Protein AF-A0A970LM44-F1 (afdb_monomer)

Foldseek 3Di:
DDDDDDDDDDPPDDDPLQSLLRVVLSVLVVLPPPAADCPDCLASRHPDDDSRNDHDPVSVVVSVLVVDPCDDPPDDPVSSVVVVCVVPVD

Secondary structure (DSSP, 8-state):
-----------SS--HHHHHHHHHHHHHHHTT-----TT-TTSTT-SS-----S--HHHHHHHHHHT-TT--TT--HHHHHHHHHHHHT-

Mean predicted aligned error: 5.13 Å

Structure (mmCIF, N/CA/C/O backbone):
data_AF-A0A970LM44-F1
#
_entry.id   AF-A0A970LM44-F1
#
loop_
_atom_site.group_PDB
_atom_site.id
_atom_site.type_symbol
_atom_site.label_atom_id
_atom_site.label_alt_id
_atom_site.label_comp_id
_atom_site.label_asym_id
_atom_site.label_entity_id
_atom_site.label_seq_id
_atom_site.pdbx_PDB_ins_code
_atom_site.Cartn_x
_atom_site.Cartn_y
_atom_site.Cartn_z
_atom_site.occupancy
_atom_site.B_iso_or_equiv
_atom_site.auth_seq_id
_atom_site.auth_comp_id
_atom_site.auth_asym_id
_atom_site.auth_atom_id
_atom_site.pdbx_PDB_model_num
ATOM 1 N N . ILE A 1 1 ? 9.322 15.237 21.861 1.00 69.25 1 ILE A N 1
ATOM 2 C CA . ILE A 1 1 ? 9.841 13.939 21.361 1.00 69.25 1 ILE A CA 1
ATOM 3 C C . ILE A 1 1 ? 9.903 14.053 19.842 1.00 69.25 1 ILE A C 1
ATOM 5 O O . ILE A 1 1 ? 8.939 14.549 19.276 1.00 69.25 1 ILE A O 1
ATOM 9 N N . ARG A 1 2 ? 11.031 13.723 19.200 1.00 71.38 2 ARG A N 1
ATOM 10 C CA . ARG A 1 2 ? 11.124 13.655 17.731 1.00 71.38 2 ARG A CA 1
ATOM 11 C C . ARG A 1 2 ? 11.011 12.187 17.341 1.00 71.38 2 ARG A C 1
ATOM 13 O O . ARG A 1 2 ? 11.842 11.399 17.780 1.00 71.38 2 ARG A O 1
ATOM 20 N N . TYR A 1 3 ? 9.989 11.845 16.571 1.00 78.75 3 TYR A N 1
ATOM 21 C CA . TYR A 1 3 ? 9.870 10.533 15.948 1.00 78.75 3 TYR A CA 1
ATOM 22 C C . TYR A 1 3 ? 10.507 10.614 14.563 1.00 78.75 3 TYR A C 1
ATOM 24 O O . TYR A 1 3 ? 10.307 11.600 13.854 1.00 78.75 3 TYR A O 1
ATOM 32 N N . TYR A 1 4 ? 11.311 9.619 14.213 1.00 76.81 4 TYR A N 1
ATOM 33 C CA . TYR A 1 4 ? 11.874 9.455 12.880 1.00 76.81 4 TYR A CA 1
ATOM 34 C C . TYR A 1 4 ? 11.616 8.020 12.430 1.00 76.81 4 TYR A C 1
ATOM 36 O O . TYR A 1 4 ? 11.659 7.100 13.246 1.00 76.81 4 TYR A O 1
ATOM 44 N N . ALA A 1 5 ? 11.339 7.854 11.142 1.00 75.25 5 ALA A N 1
ATOM 45 C CA . ALA A 1 5 ? 11.327 6.568 10.465 1.00 75.25 5 ALA A CA 1
ATOM 46 C C . ALA A 1 5 ? 12.531 6.531 9.518 1.00 75.25 5 ALA A C 1
ATOM 48 O O . ALA A 1 5 ? 12.900 7.560 8.947 1.00 75.25 5 ALA A O 1
ATOM 49 N N . ILE A 1 6 ? 13.168 5.370 9.396 1.00 78.69 6 ILE A N 1
ATOM 50 C CA . ILE A 1 6 ? 14.269 5.133 8.461 1.00 78.69 6 ILE A CA 1
ATOM 51 C C . ILE A 1 6 ? 13.801 4.014 7.540 1.00 78.69 6 ILE A C 1
ATOM 53 O O . ILE A 1 6 ? 13.507 2.925 8.023 1.00 78.69 6 ILE A O 1
ATOM 57 N N . SER A 1 7 ? 13.735 4.299 6.243 1.00 76.50 7 SER A N 1
ATOM 58 C CA . SER A 1 7 ? 13.624 3.284 5.195 1.00 76.50 7 SER A CA 1
ATOM 59 C C . SER A 1 7 ? 15.005 3.103 4.563 1.00 76.50 7 SER A C 1
ATOM 61 O O . SER A 1 7 ? 15.780 4.063 4.463 1.00 76.50 7 SER A O 1
ATOM 63 N N . ALA A 1 8 ? 15.338 1.865 4.209 1.00 80.00 8 ALA A N 1
ATOM 64 C CA . ALA A 1 8 ? 16.600 1.502 3.587 1.00 80.00 8 ALA A CA 1
ATOM 65 C C . ALA A 1 8 ? 16.307 0.834 2.245 1.00 80.00 8 ALA A C 1
ATOM 67 O O . ALA A 1 8 ? 15.604 -0.164 2.201 1.00 80.00 8 ALA A O 1
ATOM 68 N N . VAL A 1 9 ? 16.888 1.371 1.175 1.00 77.69 9 VAL A N 1
ATOM 69 C CA . VAL A 1 9 ? 16.752 0.832 -0.181 1.00 77.69 9 VAL A CA 1
ATOM 70 C C . VAL A 1 9 ? 18.112 0.295 -0.614 1.00 77.69 9 VAL A C 1
ATOM 72 O O . VAL A 1 9 ? 19.110 1.021 -0.558 1.00 77.69 9 VAL A O 1
ATOM 75 N N . SER A 1 10 ? 18.171 -0.979 -1.010 1.00 78.12 10 SER A N 1
ATOM 76 C CA . SER A 1 10 ? 19.390 -1.575 -1.572 1.00 78.12 10 SER A CA 1
ATOM 77 C C . SER A 1 10 ? 19.704 -0.958 -2.938 1.00 78.12 10 SER A C 1
ATOM 79 O O . SER A 1 10 ? 18.806 -0.696 -3.739 1.00 78.12 10 SER A O 1
ATOM 81 N N . ASN A 1 11 ? 20.991 -0.735 -3.220 1.00 74.00 11 ASN A N 1
ATOM 82 C CA . ASN A 1 11 ? 21.463 -0.253 -4.519 1.00 74.00 11 ASN A CA 1
ATOM 83 C C . ASN A 1 11 ? 22.304 -1.281 -5.274 1.00 74.00 11 ASN A C 1
ATOM 85 O O . ASN A 1 11 ? 23.002 -0.925 -6.224 1.00 74.00 11 ASN A O 1
ATOM 89 N N . ASP A 1 12 ? 22.228 -2.543 -4.860 1.00 71.56 12 ASP A N 1
ATOM 90 C CA . ASP A 1 12 ? 23.264 -3.513 -5.190 1.00 71.56 12 ASP A CA 1
ATOM 91 C C . ASP A 1 12 ? 23.237 -3.891 -6.682 1.00 71.56 12 ASP A C 1
ATOM 93 O O . ASP A 1 12 ? 24.282 -4.228 -7.232 1.00 71.56 12 ASP A O 1
ATOM 97 N N . HIS A 1 13 ? 22.086 -3.763 -7.365 1.00 64.31 13 HIS A N 1
ATOM 98 C CA . HIS A 1 13 ? 21.906 -4.128 -8.780 1.00 64.31 13 HIS A CA 1
ATOM 99 C C . HIS A 1 13 ? 20.841 -3.383 -9.639 1.00 64.31 13 HIS A C 1
ATOM 101 O O . HIS A 1 13 ? 20.807 -3.680 -10.835 1.00 64.31 13 HIS A O 1
ATOM 107 N N . PRO A 1 14 ? 19.996 -2.443 -9.158 1.00 69.69 14 PRO A N 1
ATOM 108 C CA . PRO A 1 14 ? 18.921 -1.898 -9.987 1.00 69.69 14 PRO A CA 1
ATOM 109 C C . PRO A 1 14 ? 19.385 -0.801 -10.962 1.00 69.69 14 PRO A C 1
ATOM 111 O O . PRO A 1 14 ? 20.162 0.099 -10.627 1.00 69.69 14 PRO A O 1
ATOM 114 N N . ASN A 1 15 ? 18.848 -0.826 -12.179 1.00 87.12 15 ASN A N 1
ATOM 115 C CA . ASN A 1 15 ? 18.845 0.311 -13.089 1.00 87.12 15 ASN A CA 1
ATOM 116 C C . ASN A 1 15 ? 17.969 1.454 -12.521 1.00 87.12 15 ASN A C 1
ATOM 118 O O . ASN A 1 15 ? 17.312 1.320 -11.491 1.00 87.12 15 ASN A O 1
ATOM 122 N N . ARG A 1 16 ? 17.956 2.627 -13.170 1.00 87.44 16 ARG A N 1
ATOM 123 C CA . ARG A 1 16 ? 17.239 3.803 -12.633 1.00 87.44 16 ARG A CA 1
ATOM 124 C C . ARG A 1 16 ? 15.737 3.580 -12.422 1.00 87.44 16 ARG A C 1
ATOM 126 O O . ARG A 1 16 ? 15.199 4.146 -11.479 1.00 87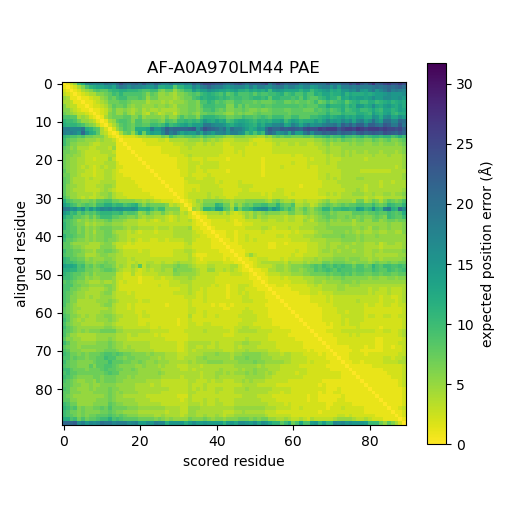.44 16 ARG A O 1
ATOM 133 N N . LEU A 1 17 ? 15.074 2.817 -13.289 1.00 89.94 17 LEU A N 1
ATOM 134 C CA . LEU A 1 17 ? 13.640 2.534 -13.170 1.00 89.94 17 LEU A CA 1
ATOM 135 C C . LEU A 1 17 ? 13.374 1.610 -11.982 1.00 89.94 17 LEU A C 1
ATOM 137 O O . LEU A 1 17 ? 12.496 1.882 -11.174 1.00 89.94 17 LEU A O 1
ATOM 141 N N . GLU A 1 18 ? 14.204 0.588 -11.826 1.00 89.00 18 GLU A N 1
ATOM 142 C CA . GLU A 1 18 ? 14.124 -0.379 -10.731 1.00 89.00 18 GLU A CA 1
ATOM 143 C C . GLU A 1 18 ? 14.396 0.300 -9.373 1.00 89.00 18 GLU A C 1
ATOM 145 O O . GLU A 1 18 ? 13.691 0.067 -8.399 1.00 89.00 18 GLU A O 1
ATOM 150 N N . MET A 1 19 ? 15.353 1.234 -9.314 1.00 88.94 19 MET A N 1
ATOM 151 C CA . MET A 1 19 ? 15.610 2.039 -8.113 1.00 88.94 19 MET A CA 1
ATOM 152 C C . MET A 1 19 ? 14.429 2.955 -7.769 1.00 88.94 19 MET A C 1
ATOM 154 O O . MET A 1 19 ? 14.066 3.088 -6.604 1.00 88.94 19 MET A O 1
ATOM 158 N N . ASN A 1 20 ? 13.832 3.603 -8.773 1.00 90.94 20 ASN A N 1
ATOM 159 C CA . ASN A 1 20 ? 12.643 4.425 -8.559 1.00 90.94 20 ASN A CA 1
ATOM 160 C C . ASN A 1 20 ? 11.484 3.583 -8.023 1.00 90.94 20 ASN A C 1
ATOM 162 O O . ASN A 1 20 ? 10.819 4.015 -7.087 1.00 90.94 20 ASN A O 1
ATOM 166 N N . HIS A 1 21 ? 11.274 2.398 -8.598 1.00 90.69 21 HIS A N 1
ATOM 167 C CA . HIS A 1 21 ? 10.247 1.458 -8.169 1.00 90.69 21 HIS A CA 1
ATOM 168 C C . HIS A 1 21 ? 10.411 1.106 -6.683 1.00 90.69 21 HIS A C 1
ATOM 170 O O . HIS A 1 21 ? 9.503 1.381 -5.901 1.00 90.69 21 HIS A O 1
ATOM 176 N N . LEU A 1 22 ? 11.608 0.662 -6.272 1.00 89.88 22 LEU A N 1
ATOM 177 C CA . LEU A 1 22 ? 11.908 0.332 -4.872 1.00 89.88 22 LEU A CA 1
ATOM 178 C C . LEU A 1 22 ? 11.683 1.515 -3.921 1.00 89.88 22 LEU A C 1
ATOM 180 O O . LEU A 1 22 ? 11.154 1.346 -2.829 1.00 89.88 22 LEU A O 1
ATOM 184 N N . ILE A 1 23 ? 12.063 2.735 -4.320 1.00 90.00 23 ILE A N 1
ATOM 185 C CA . ILE A 1 23 ? 11.831 3.932 -3.496 1.00 90.00 23 ILE A CA 1
ATOM 186 C C . ILE A 1 23 ? 10.332 4.188 -3.304 1.00 90.00 23 ILE A C 1
ATOM 188 O O . ILE A 1 23 ? 9.921 4.566 -2.208 1.00 90.00 23 ILE A O 1
ATOM 192 N N . ILE A 1 24 ? 9.525 4.032 -4.355 1.00 90.75 24 ILE A N 1
ATOM 193 C CA . ILE A 1 24 ? 8.076 4.262 -4.290 1.00 90.75 24 ILE A CA 1
ATOM 194 C C . ILE A 1 24 ? 7.412 3.183 -3.429 1.00 90.75 24 ILE A C 1
ATOM 196 O O . ILE A 1 24 ? 6.621 3.527 -2.550 1.00 90.75 24 ILE A O 1
ATOM 200 N N . GLU A 1 25 ? 7.754 1.914 -3.651 1.00 89.94 25 GLU A N 1
ATOM 201 C CA . GLU A 1 25 ? 7.248 0.768 -2.891 1.00 89.94 25 GLU A CA 1
ATOM 202 C C . GLU A 1 25 ? 7.515 0.938 -1.390 1.00 89.94 25 GLU A C 1
ATOM 204 O O . GLU A 1 25 ? 6.575 1.046 -0.598 1.00 89.94 25 GLU A O 1
ATOM 209 N N . GLU A 1 26 ? 8.786 1.093 -1.014 1.00 88.50 26 GLU A N 1
ATOM 210 C CA . GLU A 1 26 ? 9.217 1.238 0.379 1.00 88.50 26 GLU A CA 1
ATOM 211 C C . GLU A 1 26 ? 8.608 2.479 1.041 1.00 88.50 26 GLU A C 1
ATOM 213 O O . GLU A 1 26 ? 8.210 2.464 2.211 1.00 88.50 26 GLU A O 1
ATOM 218 N N . PHE A 1 27 ? 8.492 3.583 0.293 1.00 90.12 27 PHE A N 1
ATOM 219 C CA . PHE A 1 27 ? 7.859 4.794 0.800 1.00 90.12 27 PHE A CA 1
ATOM 220 C C . PHE A 1 27 ? 6.380 4.565 1.113 1.00 90.12 27 PHE A C 1
ATOM 222 O O . PHE A 1 27 ? 5.937 4.934 2.200 1.00 90.12 27 PHE A O 1
A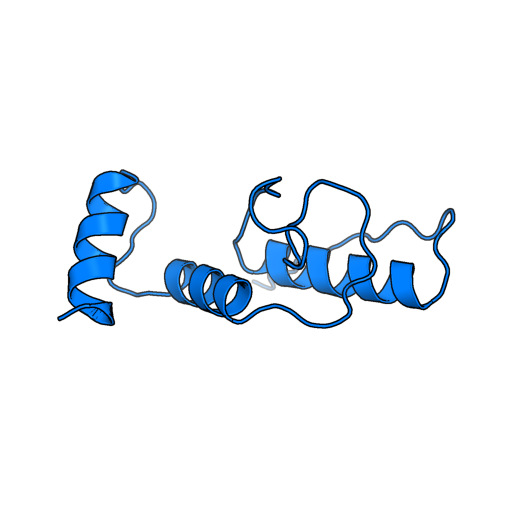TOM 229 N N . ILE A 1 28 ? 5.614 3.950 0.210 1.00 89.25 28 ILE A N 1
ATOM 230 C CA . ILE A 1 28 ? 4.176 3.736 0.415 1.00 89.25 28 ILE A CA 1
ATOM 231 C C . ILE A 1 28 ? 3.925 2.667 1.482 1.00 89.25 28 ILE A C 1
ATOM 233 O O . ILE A 1 28 ? 3.057 2.862 2.335 1.00 89.25 28 ILE A O 1
ATOM 237 N N . GLN A 1 29 ? 4.702 1.583 1.507 1.00 87.00 29 GLN A N 1
ATOM 238 C CA . GLN A 1 29 ? 4.617 0.573 2.566 1.00 87.00 29 GLN A CA 1
ATOM 239 C C . GLN A 1 29 ? 4.884 1.194 3.948 1.00 87.00 29 GLN A C 1
ATOM 241 O O . GLN A 1 29 ? 4.158 0.919 4.910 1.00 87.00 29 GLN A O 1
ATOM 246 N N . SER A 1 30 ? 5.829 2.143 4.047 1.00 88.25 30 SER A N 1
ATOM 247 C CA . SER A 1 30 ? 6.097 2.877 5.297 1.00 88.25 30 SER A CA 1
ATOM 248 C C . SER A 1 30 ? 4.903 3.691 5.818 1.00 88.25 30 SER A C 1
ATOM 250 O O . SER A 1 30 ? 4.846 4.006 7.010 1.00 88.25 30 SER A O 1
ATOM 252 N N . LEU A 1 31 ? 3.926 4.002 4.958 1.00 88.75 31 LEU A N 1
ATOM 253 C CA . LEU A 1 31 ? 2.691 4.691 5.333 1.00 88.75 31 LEU A CA 1
ATOM 254 C C . LEU A 1 31 ? 1.645 3.756 5.959 1.00 88.75 31 LEU A C 1
ATOM 256 O O . LEU A 1 31 ? 0.601 4.248 6.386 1.00 88.75 31 LEU A O 1
ATOM 260 N N . GLY A 1 32 ? 1.913 2.451 6.067 1.00 83.94 32 GLY A N 1
ATOM 261 C CA . GLY A 1 32 ? 1.109 1.517 6.861 1.00 83.94 32 GLY A CA 1
ATOM 262 C C . GLY A 1 32 ? 0.561 0.302 6.111 1.00 83.94 32 GLY A C 1
ATOM 263 O O . GLY A 1 32 ? -0.224 -0.445 6.695 1.00 83.94 32 GLY A O 1
ATOM 264 N N . LEU A 1 33 ? 0.962 0.080 4.857 1.00 82.19 33 LEU A N 1
ATOM 265 C CA . LEU A 1 33 ? 0.614 -1.128 4.104 1.00 82.19 33 LEU A CA 1
ATOM 266 C C . LEU A 1 33 ? 1.744 -2.162 4.231 1.00 82.19 3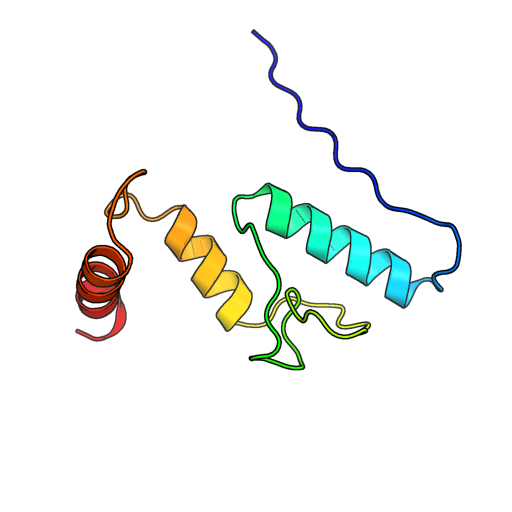3 LEU A C 1
ATOM 268 O O . LEU A 1 33 ? 2.870 -1.852 3.858 1.00 82.19 33 LEU A O 1
ATOM 272 N N . PRO A 1 34 ? 1.490 -3.366 4.782 1.00 66.69 34 PRO A N 1
ATOM 273 C CA . PRO A 1 34 ? 2.593 -4.191 5.266 1.00 66.69 34 PRO A CA 1
ATOM 274 C C . PRO A 1 34 ? 3.142 -5.227 4.278 1.00 66.69 34 PRO A C 1
ATOM 276 O O . PRO A 1 34 ? 4.290 -5.610 4.449 1.00 66.69 34 PRO A O 1
ATOM 279 N N . ASN A 1 35 ? 2.354 -5.738 3.320 1.00 81.31 35 ASN A N 1
ATOM 280 C CA . ASN A 1 35 ? 2.743 -6.924 2.546 1.00 81.31 35 ASN A CA 1
ATOM 281 C C . ASN A 1 35 ? 2.393 -6.826 1.061 1.00 81.31 35 ASN A C 1
ATOM 283 O O . ASN A 1 35 ? 1.299 -6.379 0.704 1.00 81.31 35 ASN A O 1
ATOM 287 N N . ASP A 1 36 ? 3.275 -7.397 0.248 1.00 86.19 36 ASP A N 1
ATOM 288 C CA . ASP A 1 36 ? 3.084 -7.587 -1.184 1.00 86.19 36 ASP A CA 1
ATOM 289 C C . ASP A 1 36 ? 2.010 -8.635 -1.499 1.00 86.19 36 ASP A C 1
ATOM 291 O O . ASP A 1 36 ? 1.566 -9.432 -0.659 1.00 86.19 36 ASP A O 1
ATOM 295 N N . SER A 1 37 ? 1.588 -8.663 -2.759 1.00 88.44 37 SER A N 1
ATOM 296 C CA . SER A 1 37 ? 0.564 -9.566 -3.255 1.00 88.44 37 SER A CA 1
ATOM 297 C C . SER A 1 37 ? 0.783 -9.942 -4.712 1.00 88.44 37 SER A C 1
ATOM 299 O O 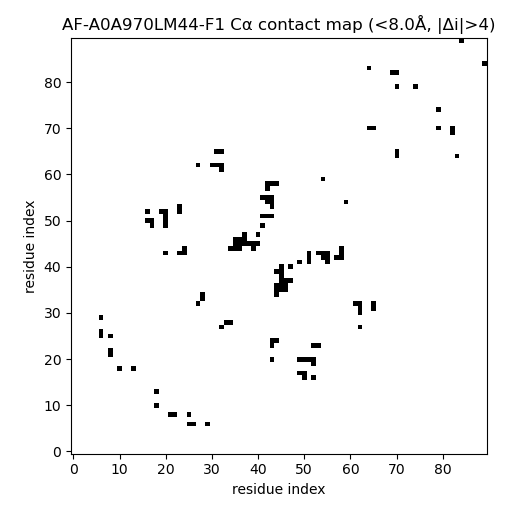. SER A 1 37 ? 0.890 -9.074 -5.561 1.00 88.44 37 SER A O 1
ATOM 301 N N . TYR A 1 38 ? 0.667 -11.234 -5.033 1.00 91.56 38 TYR A N 1
ATOM 302 C CA . TYR A 1 38 ? 0.635 -11.732 -6.419 1.00 91.56 38 TYR A CA 1
ATOM 303 C C . TYR A 1 38 ? -0.664 -11.418 -7.189 1.00 91.56 38 TYR A C 1
ATOM 305 O O . TYR A 1 38 ? -0.872 -11.937 -8.283 1.00 91.56 38 TYR A O 1
ATOM 313 N N . ARG A 1 39 ? -1.603 -10.662 -6.603 1.00 90.00 39 ARG A N 1
ATOM 314 C CA . ARG A 1 39 ? -2.965 -10.506 -7.148 1.00 90.00 39 ARG A CA 1
ATOM 315 C C . ARG A 1 39 ? -3.076 -9.497 -8.287 1.00 90.00 39 ARG A C 1
ATOM 317 O O . ARG A 1 39 ? -3.960 -9.661 -9.122 1.00 90.00 39 ARG A O 1
ATOM 324 N N . TYR A 1 40 ? -2.239 -8.466 -8.293 1.00 89.25 40 TYR A N 1
ATOM 325 C CA . TYR A 1 40 ? -2.317 -7.361 -9.245 1.00 89.25 40 TYR A CA 1
ATOM 326 C C . TYR A 1 40 ? -0.932 -7.141 -9.845 1.00 89.25 40 TYR A C 1
ATOM 328 O O . TYR A 1 40 ? -0.051 -6.626 -9.170 1.00 89.25 40 TYR A O 1
ATOM 336 N N . GLU A 1 41 ? -0.735 -7.568 -11.094 1.00 90.38 41 GLU A N 1
ATOM 337 C CA . GLU A 1 41 ? 0.589 -7.570 -11.736 1.00 90.38 41 GLU A CA 1
ATOM 338 C C . GLU A 1 41 ? 1.189 -6.169 -11.895 1.00 90.38 41 GLU A C 1
ATOM 340 O O . GLU A 1 41 ? 2.399 -6.011 -11.765 1.00 90.38 41 GLU A O 1
ATOM 345 N N . ASP A 1 42 ? 0.336 -5.165 -12.097 1.00 91.62 42 ASP A N 1
ATOM 346 C CA . ASP A 1 42 ? 0.738 -3.767 -12.271 1.00 91.62 42 ASP A CA 1
ATOM 347 C C . ASP A 1 42 ? 0.739 -2.965 -10.951 1.00 91.62 42 ASP A C 1
ATOM 349 O O . ASP A 1 42 ? 0.995 -1.761 -10.961 1.00 91.62 42 ASP A O 1
ATOM 353 N N . SER A 1 43 ? 0.412 -3.595 -9.814 1.00 91.88 43 SER A N 1
ATOM 354 C CA . SER A 1 43 ? 0.405 -2.916 -8.512 1.00 91.88 43 SER A CA 1
ATOM 355 C C . SER A 1 43 ? 1.827 -2.628 -8.055 1.00 91.88 43 SER A C 1
ATOM 357 O O . SER A 1 43 ? 2.732 -3.441 -8.247 1.00 91.88 43 SER A O 1
ATOM 359 N N . ILE A 1 44 ? 2.008 -1.503 -7.362 1.00 91.50 44 ILE A N 1
ATOM 360 C CA . ILE A 1 44 ? 3.276 -1.198 -6.691 1.00 91.50 44 ILE A CA 1
ATOM 361 C C . ILE A 1 44 ? 3.611 -2.209 -5.580 1.00 91.50 44 ILE A C 1
ATOM 363 O O . ILE A 1 44 ? 4.758 -2.295 -5.174 1.00 91.50 44 ILE A O 1
ATOM 367 N N . PHE A 1 45 ? 2.628 -2.984 -5.108 1.00 89.81 45 PHE A N 1
ATOM 368 C CA . PHE A 1 45 ? 2.791 -4.042 -4.104 1.00 89.81 45 PHE A CA 1
ATOM 369 C C . PHE A 1 45 ? 2.889 -5.435 -4.734 1.00 89.81 45 PHE A C 1
ATOM 371 O O . PHE A 1 45 ? 2.518 -6.431 -4.109 1.00 89.81 45 PHE A O 1
ATOM 378 N N . GLN A 1 46 ? 3.278 -5.535 -6.003 1.00 90.88 46 GLN A N 1
ATOM 379 C CA . GLN A 1 46 ? 3.433 -6.822 -6.666 1.00 90.88 46 GLN A CA 1
ATOM 380 C C . GLN A 1 46 ? 4.646 -7.569 -6.094 1.00 90.88 46 GLN A C 1
ATOM 382 O O . GLN A 1 46 ? 5.762 -7.074 -6.100 1.00 90.88 46 GLN A O 1
ATOM 387 N N . GLN A 1 47 ? 4.442 -8.812 -5.650 1.00 88.62 47 GLN A N 1
ATOM 388 C CA . GLN A 1 47 ? 5.506 -9.633 -5.049 1.00 88.62 47 GLN A CA 1
ATOM 389 C C . GLN A 1 47 ? 6.531 -10.134 -6.087 1.00 88.62 47 GLN A C 1
ATOM 391 O O . GLN A 1 47 ? 7.648 -10.522 -5.740 1.00 88.62 47 GLN A O 1
ATOM 396 N N . ALA A 1 48 ? 6.134 -10.218 -7.359 1.00 88.38 48 ALA A N 1
ATOM 397 C CA . ALA A 1 48 ? 7.044 -10.518 -8.461 1.00 88.38 48 ALA A CA 1
ATOM 398 C C . ALA A 1 48 ? 7.838 -9.270 -8.876 1.00 88.38 48 ALA A C 1
ATOM 400 O O . ALA A 1 48 ? 7.395 -8.150 -8.663 1.00 88.38 48 ALA A O 1
ATOM 401 N N . TRP A 1 49 ? 8.984 -9.465 -9.531 1.00 83.62 49 TRP A N 1
ATOM 402 C CA . TRP A 1 49 ? 9.768 -8.340 -10.037 1.00 83.62 49 TRP A CA 1
ATOM 403 C C . TRP A 1 4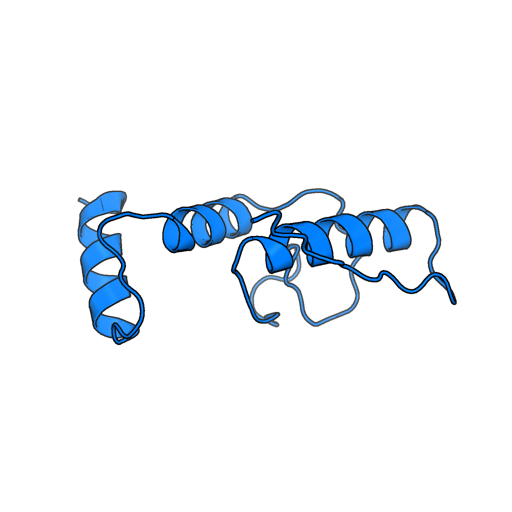9 ? 8.977 -7.493 -11.038 1.00 83.62 49 TRP A C 1
ATOM 405 O O . TRP A 1 49 ? 8.448 -8.029 -12.015 1.00 83.62 49 TRP A O 1
ATOM 415 N N . THR A 1 50 ? 8.956 -6.182 -10.814 1.00 86.38 50 THR A N 1
ATOM 416 C CA . THR A 1 50 ? 8.323 -5.192 -11.683 1.00 86.38 50 THR A CA 1
ATOM 417 C C . THR A 1 50 ? 9.106 -3.874 -11.640 1.00 86.38 50 THR A C 1
ATOM 419 O O . THR A 1 50 ? 9.945 -3.657 -10.767 1.00 86.38 50 THR A O 1
ATOM 422 N N . ASP A 1 51 ? 8.876 -3.007 -12.621 1.00 89.12 51 ASP A N 1
ATOM 423 C CA . ASP A 1 51 ? 9.441 -1.660 -12.703 1.00 89.12 51 ASP A CA 1
ATOM 424 C C . ASP A 1 51 ? 8.345 -0.604 -12.897 1.00 89.12 51 ASP A C 1
ATOM 426 O O . ASP A 1 51 ? 8.592 0.470 -13.454 1.00 89.12 51 ASP A O 1
ATOM 430 N N . VAL A 1 52 ? 7.127 -0.877 -12.412 1.00 91.31 52 VAL A N 1
ATOM 431 C CA . VAL A 1 52 ? 6.041 0.110 -12.414 1.00 91.31 52 VAL A CA 1
ATOM 432 C C . VAL A 1 52 ? 6.479 1.379 -11.688 1.00 91.31 52 VAL A C 1
ATOM 434 O O . VAL A 1 52 ? 7.048 1.351 -10.596 1.00 91.31 52 VAL A O 1
ATOM 437 N N . GLN A 1 53 ? 6.242 2.512 -12.342 1.00 93.12 53 GLN A N 1
ATOM 438 C CA . GLN A 1 53 ? 6.724 3.819 -11.891 1.00 93.12 53 GLN A CA 1
ATOM 439 C C . GLN A 1 53 ? 5.638 4.641 -11.187 1.00 93.12 53 GLN A C 1
ATOM 441 O O . GLN A 1 53 ? 5.921 5.735 -10.705 1.00 93.12 53 GLN A O 1
ATOM 446 N N . GLU A 1 54 ? 4.398 4.148 -11.148 1.00 92.81 54 GLU A N 1
ATOM 447 C CA . GLU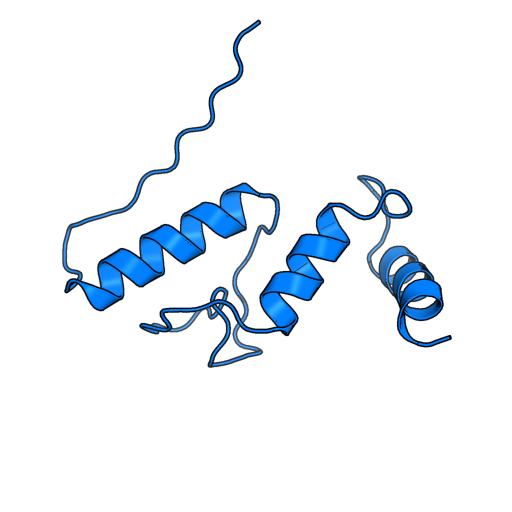 A 1 54 ? 3.249 4.866 -10.601 1.00 92.81 54 GLU A CA 1
ATOM 448 C C . GLU A 1 54 ? 2.312 3.896 -9.872 1.00 92.81 54 GLU A C 1
ATOM 450 O O . GLU A 1 54 ? 2.040 2.818 -10.403 1.00 92.81 54 GLU A O 1
ATOM 455 N N . PRO A 1 55 ? 1.783 4.260 -8.688 1.00 92.12 55 PRO A N 1
ATOM 456 C CA . PRO A 1 55 ? 0.798 3.431 -8.008 1.00 92.12 55 PRO A CA 1
ATOM 457 C C . PRO A 1 55 ? -0.523 3.406 -8.777 1.00 92.12 55 PRO A C 1
ATOM 459 O O . PRO A 1 55 ? -1.019 4.439 -9.245 1.00 92.12 55 PRO A O 1
ATOM 462 N N . MET A 1 56 ? -1.133 2.229 -8.849 1.00 93.69 56 MET A N 1
ATOM 463 C CA . MET A 1 56 ? -2.450 2.036 -9.437 1.00 93.69 56 MET A CA 1
ATOM 464 C C . MET A 1 56 ? -3.554 2.689 -8.590 1.00 93.69 56 MET A C 1
ATOM 466 O O . MET A 1 56 ? -3.392 2.890 -7.385 1.00 93.69 56 MET A O 1
ATOM 470 N N . PRO A 1 57 ? -4.756 2.917 -9.158 1.00 93.38 57 PRO A N 1
ATOM 471 C CA . PRO A 1 57 ? -5.918 3.345 -8.378 1.00 93.38 57 PRO A CA 1
ATOM 472 C C . PRO A 1 57 ? -6.218 2.457 -7.159 1.00 93.38 57 PRO A C 1
ATOM 474 O O . PRO A 1 57 ? -6.641 2.966 -6.125 1.00 93.38 57 PRO A O 1
ATOM 477 N N . ILE A 1 58 ? -5.974 1.144 -7.256 1.00 90.75 58 ILE A N 1
ATOM 478 C CA . ILE A 1 58 ? -6.154 0.217 -6.130 1.00 90.75 58 ILE A CA 1
ATOM 479 C C . ILE A 1 58 ? -5.128 0.446 -5.014 1.00 90.75 58 ILE A C 1
ATOM 481 O O . ILE A 1 58 ? -5.482 0.329 -3.845 1.00 90.75 58 ILE A O 1
ATOM 485 N N . ASP A 1 59 ? -3.896 0.832 -5.348 1.00 91.69 59 ASP A N 1
ATOM 486 C CA . ASP A 1 59 ? -2.839 1.076 -4.364 1.00 91.69 59 ASP A CA 1
ATOM 487 C C . ASP A 1 59 ? -3.182 2.302 -3.510 1.00 91.69 59 ASP A C 1
ATOM 489 O O . ASP A 1 59 ? -3.098 2.269 -2.281 1.00 91.69 59 ASP A O 1
ATOM 493 N N . TRP A 1 60 ? -3.673 3.361 -4.162 1.00 92.06 60 TRP A N 1
ATOM 494 C CA . TRP A 1 60 ? -4.188 4.552 -3.485 1.00 92.06 60 TRP A CA 1
ATOM 495 C C . TRP A 1 60 ? -5.406 4.253 -2.620 1.00 92.06 60 TRP A C 1
ATOM 497 O O . TRP A 1 60 ? -5.498 4.760 -1.504 1.00 92.06 60 TRP A O 1
ATOM 507 N N . LEU A 1 61 ? -6.323 3.418 -3.111 1.00 92.00 61 LEU A N 1
ATOM 508 C CA . LEU A 1 61 ? -7.519 3.037 -2.369 1.00 92.00 61 LEU A CA 1
ATOM 509 C C . LEU A 1 61 ? -7.166 2.238 -1.104 1.00 92.00 61 LEU A C 1
ATOM 511 O O . LEU A 1 61 ? -7.705 2.506 -0.033 1.00 92.00 61 LEU A O 1
ATOM 515 N N . LEU A 1 62 ? -6.219 1.300 -1.200 1.00 90.31 62 LEU A N 1
ATOM 516 C CA . LEU A 1 62 ? -5.711 0.559 -0.043 1.00 90.31 62 LEU A CA 1
ATOM 517 C C . LEU A 1 62 ? -5.041 1.487 0.972 1.00 90.31 62 LEU A C 1
ATOM 519 O O . LEU A 1 62 ? -5.270 1.345 2.173 1.00 90.31 62 LEU A O 1
ATOM 523 N N . LEU A 1 63 ? -4.248 2.453 0.501 1.00 91.56 63 LEU A N 1
ATOM 524 C CA . LEU A 1 63 ? -3.633 3.447 1.374 1.00 91.56 63 LEU A CA 1
ATOM 525 C C . LEU A 1 63 ? -4.703 4.284 2.077 1.00 91.56 63 LEU A C 1
ATOM 527 O O . LEU A 1 63 ? -4.630 4.476 3.286 1.00 91.56 63 LEU A O 1
ATOM 531 N N . GLU A 1 64 ? -5.726 4.734 1.350 1.00 92.81 64 GLU A N 1
ATOM 532 C CA . GLU A 1 64 ? -6.853 5.466 1.927 1.00 92.81 64 GLU A CA 1
ATOM 533 C C . GLU A 1 64 ? -7.525 4.664 3.047 1.00 92.81 64 GLU A C 1
ATOM 535 O O . GLU A 1 64 ? -7.779 5.223 4.114 1.00 92.81 64 GLU A O 1
ATOM 540 N N . PHE A 1 65 ? -7.741 3.356 2.853 1.00 92.25 65 PHE A N 1
ATOM 541 C CA . PHE A 1 65 ? -8.338 2.477 3.864 1.00 92.25 65 PHE A CA 1
ATOM 542 C C . PHE A 1 65 ? -7.570 2.506 5.186 1.00 92.25 65 PHE A C 1
ATOM 544 O O . PHE A 1 65 ? -8.190 2.656 6.237 1.00 92.25 65 PHE A O 1
ATOM 551 N N . VAL A 1 66 ? -6.235 2.445 5.149 1.00 89.75 66 VAL A N 1
ATOM 552 C CA . VAL A 1 66 ? -5.383 2.494 6.356 1.00 89.75 66 VAL A CA 1
ATOM 553 C C . VAL A 1 66 ? -5.621 3.765 7.183 1.00 89.75 66 VAL A C 1
ATOM 555 O O . VAL A 1 66 ? -5.469 3.741 8.405 1.00 89.75 66 VAL A O 1
ATOM 558 N N . TYR A 1 67 ? -6.038 4.859 6.542 1.00 93.00 67 TYR A N 1
ATOM 559 C CA . TYR A 1 67 ? -6.281 6.154 7.183 1.00 93.00 67 TYR A CA 1
ATOM 560 C C . TYR A 1 67 ? -7.763 6.469 7.435 1.00 93.00 67 TYR A C 1
ATOM 562 O O . TYR A 1 67 ? -8.067 7.544 7.964 1.00 93.00 67 TYR A O 1
ATOM 570 N N . ARG A 1 68 ? -8.702 5.572 7.099 1.00 95.06 68 ARG A N 1
ATOM 571 C CA . ARG A 1 68 ? -10.130 5.804 7.366 1.00 95.06 68 ARG A CA 1
ATOM 572 C C . ARG A 1 68 ? -10.394 5.822 8.876 1.00 95.06 68 ARG A C 1
ATOM 574 O O . ARG A 1 68 ? -10.049 4.859 9.559 1.00 95.06 68 ARG A O 1
ATOM 581 N N . PRO A 1 69 ? -11.036 6.873 9.422 1.00 96.44 69 PRO A N 1
ATOM 582 C CA . PRO A 1 69 ? -11.303 6.973 10.859 1.00 96.44 69 PRO A CA 1
ATOM 583 C C . PRO A 1 69 ? -12.270 5.897 11.376 1.00 96.44 69 PRO A C 1
ATOM 585 O O . PRO A 1 69 ? -12.323 5.639 12.582 1.00 96.44 69 PRO A O 1
ATOM 588 N N . GLU A 1 70 ? -13.053 5.288 10.485 1.00 97.06 70 GLU A N 1
ATOM 589 C CA . GLU A 1 70 ? -13.952 4.181 10.797 1.00 97.06 70 GLU A CA 1
ATOM 590 C C . GLU A 1 70 ? -13.194 2.877 11.080 1.00 97.06 70 GLU A C 1
ATOM 592 O O . GLU A 1 70 ? -13.686 2.056 11.855 1.00 97.06 70 GLU A O 1
ATOM 597 N N . LEU A 1 71 ? -11.992 2.705 10.515 1.00 95.50 71 LEU A N 1
ATOM 598 C CA . LEU A 1 71 ? -11.153 1.531 10.730 1.00 95.50 71 LEU A CA 1
ATOM 599 C C . LEU A 1 71 ? -10.213 1.756 11.916 1.00 95.50 71 LEU A C 1
ATOM 601 O O . LEU A 1 71 ? -9.532 2.774 12.027 1.00 95.50 71 LEU A O 1
ATOM 605 N N . LYS A 1 72 ? -10.180 0.794 12.841 1.00 94.31 72 LYS A N 1
ATOM 606 C CA . LYS A 1 72 ? -9.381 0.876 14.070 1.00 94.31 72 LYS A CA 1
ATOM 607 C C . LYS A 1 72 ? -8.426 -0.308 14.182 1.00 94.31 72 LYS A C 1
ATOM 609 O O . LYS A 1 72 ? -8.785 -1.419 13.786 1.00 94.31 72 LYS A O 1
ATOM 614 N N . PRO A 1 73 ? -7.239 -0.112 14.788 1.00 91.25 73 PRO A N 1
ATOM 615 C CA . PRO A 1 73 ? -6.338 -1.217 15.084 1.00 91.25 73 PRO A CA 1
ATOM 616 C C . PRO A 1 73 ? -7.044 -2.334 15.864 1.00 91.25 73 PRO A C 1
ATOM 618 O O . PRO A 1 73 ? -7.724 -2.068 16.856 1.00 91.25 73 PRO A O 1
ATOM 621 N N . GLY A 1 74 ? -6.856 -3.580 15.422 1.00 91.75 74 GLY A N 1
ATOM 622 C CA . GLY A 1 74 ? -7.418 -4.775 16.060 1.00 91.75 74 GLY A CA 1
ATOM 623 C C . GLY A 1 74 ? -8.772 -5.251 15.520 1.00 91.75 74 GLY A C 1
ATOM 624 O O . GLY A 1 74 ? -9.257 -6.272 15.999 1.00 91.75 74 GLY A O 1
ATOM 625 N N . MET A 1 75 ? -9.367 -4.562 14.541 1.00 94.94 75 MET A N 1
ATOM 626 C CA . MET A 1 75 ? -10.568 -5.046 13.844 1.00 94.94 75 MET A CA 1
ATOM 627 C C . MET A 1 75 ? -10.281 -6.303 13.015 1.00 94.94 75 MET A C 1
ATOM 629 O O . MET A 1 75 ? -9.199 -6.442 12.434 1.00 94.94 75 MET A O 1
ATOM 633 N N . HIS A 1 76 ? -11.257 -7.211 12.936 1.00 95.81 76 HIS A N 1
ATOM 634 C CA . HIS A 1 76 ? -11.187 -8.338 12.011 1.00 95.81 76 HIS A CA 1
ATOM 635 C C . HIS A 1 76 ? -11.396 -7.862 10.568 1.00 95.81 76 HIS A C 1
ATOM 637 O O . HIS A 1 76 ? -12.111 -6.892 10.317 1.00 95.81 76 HIS A O 1
ATOM 643 N N . VAL A 1 77 ? -10.811 -8.573 9.600 1.00 91.31 77 VAL A N 1
ATOM 644 C CA . VAL A 1 77 ? -10.903 -8.196 8.179 1.00 91.31 77 VAL A CA 1
ATOM 645 C C . VAL A 1 77 ? -12.353 -8.093 7.695 1.00 91.31 77 VAL A C 1
ATOM 647 O O . VAL A 1 77 ? -12.675 -7.170 6.956 1.00 91.31 77 VAL A O 1
ATOM 650 N N . ASP A 1 78 ? -13.236 -8.978 8.163 1.00 96.94 78 ASP A N 1
ATOM 651 C CA . ASP A 1 78 ? -14.651 -8.971 7.772 1.00 96.94 78 ASP A CA 1
ATOM 652 C C . ASP A 1 78 ? -15.374 -7.701 8.247 1.00 96.94 78 ASP A C 1
ATOM 654 O O . ASP A 1 78 ? -16.160 -7.125 7.499 1.00 96.94 78 ASP A O 1
ATOM 658 N N . GLU A 1 79 ? -15.068 -7.213 9.454 1.00 97.06 79 GLU A N 1
ATOM 659 C CA . GLU A 1 79 ? -15.632 -5.960 9.974 1.00 97.06 79 GLU A CA 1
ATOM 660 C C . GLU A 1 79 ? -15.171 -4.767 9.130 1.00 97.06 79 GLU A C 1
ATOM 662 O O . GLU A 1 79 ? -15.977 -3.913 8.758 1.00 97.06 79 GLU A O 1
ATOM 667 N N . CYS A 1 80 ? -13.880 -4.734 8.781 1.00 95.12 80 CYS A N 1
ATOM 668 C CA . CYS A 1 80 ? -13.323 -3.701 7.913 1.00 95.12 80 CYS A CA 1
ATOM 669 C C . CYS A 1 80 ? -13.995 -3.704 6.537 1.00 95.12 80 CYS A C 1
ATOM 671 O O . CYS A 1 80 ? -14.347 -2.644 6.024 1.00 95.12 80 CYS A O 1
ATOM 673 N N . VAL A 1 81 ? -14.190 -4.885 5.942 1.00 95.00 81 VAL A N 1
ATOM 674 C CA . VAL A 1 81 ? -14.831 -5.024 4.629 1.00 95.00 81 VAL A CA 1
ATOM 675 C C . VAL A 1 81 ? -16.260 -4.495 4.666 1.00 95.00 81 VAL A C 1
ATOM 677 O O . VAL A 1 81 ? -16.613 -3.707 3.794 1.00 95.00 81 VAL A O 1
ATOM 680 N N . GLU A 1 82 ? -17.066 -4.855 5.664 1.00 97.25 82 GLU A N 1
ATOM 681 C CA . GLU A 1 82 ? -18.450 -4.369 5.755 1.00 97.25 82 GLU A CA 1
ATOM 682 C C . GLU A 1 82 ? -18.525 -2.842 5.915 1.00 97.25 82 GL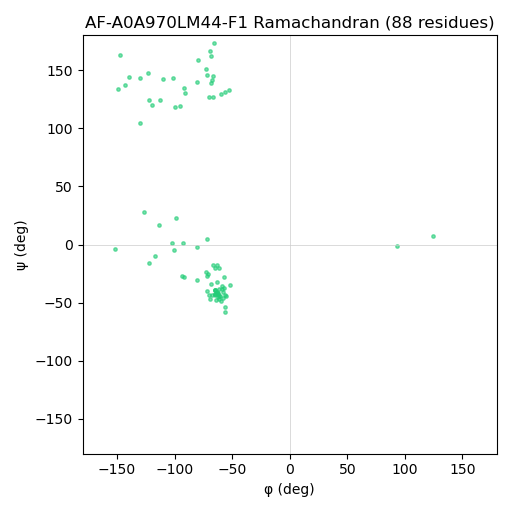U A C 1
ATOM 684 O O . GLU A 1 82 ? -19.309 -2.191 5.223 1.00 97.25 82 GLU A O 1
ATOM 689 N N . ILE A 1 83 ? -17.659 -2.249 6.746 1.00 96.88 83 ILE A N 1
ATOM 690 C CA . ILE A 1 83 ? -17.555 -0.786 6.890 1.00 96.88 83 ILE A CA 1
ATOM 691 C C . ILE A 1 83 ? -17.199 -0.132 5.550 1.00 96.88 83 ILE A C 1
ATOM 693 O O . ILE A 1 83 ? -17.844 0.828 5.135 1.00 96.88 83 ILE A O 1
ATOM 697 N N . LEU A 1 84 ? -16.180 -0.650 4.860 1.00 95.69 84 LEU A N 1
ATOM 698 C CA . LEU A 1 84 ? -15.726 -0.096 3.586 1.00 95.69 84 LEU A CA 1
ATOM 699 C C . LEU A 1 84 ? -16.794 -0.233 2.494 1.00 95.69 84 LEU A C 1
ATOM 701 O O . LEU A 1 84 ? -16.999 0.702 1.726 1.00 95.69 84 LEU A O 1
ATOM 705 N N . ARG A 1 85 ? -17.534 -1.344 2.436 1.00 95.75 85 ARG A N 1
ATOM 706 C CA . ARG A 1 85 ? -18.642 -1.490 1.475 1.00 95.75 85 ARG A CA 1
ATOM 707 C C . ARG A 1 85 ? -19.677 -0.382 1.651 1.00 95.75 85 ARG A C 1
ATOM 709 O O . ARG A 1 85 ? -20.017 0.252 0.659 1.00 95.75 85 ARG A O 1
ATOM 716 N N . GLY A 1 86 ? -20.078 -0.091 2.888 1.00 96.69 86 GLY A N 1
ATOM 717 C CA . GLY A 1 86 ? -21.032 0.985 3.172 1.00 96.69 86 GLY A CA 1
ATOM 718 C C . GLY A 1 86 ? -20.518 2.401 2.880 1.00 96.69 86 GLY A C 1
ATOM 719 O O . GLY A 1 86 ? -21.307 3.333 2.776 1.00 96.69 86 GLY A O 1
ATOM 720 N N . LEU A 1 87 ? -19.201 2.592 2.748 1.00 95.19 87 LEU A N 1
ATOM 721 C CA . LEU A 1 87 ? -18.599 3.896 2.441 1.00 95.19 87 LEU A CA 1
ATOM 722 C C . LEU A 1 87 ? -18.401 4.142 0.941 1.00 95.19 87 LEU A C 1
ATOM 724 O O . LEU A 1 87 ? -18.355 5.301 0.531 1.00 95.19 87 LEU A O 1
ATOM 728 N N . TYR A 1 88 ? -18.224 3.084 0.144 1.00 93.44 88 TYR A N 1
ATOM 729 C CA . TYR A 1 88 ? -17.816 3.199 -1.264 1.00 93.44 88 TYR A CA 1
ATOM 730 C C . TYR A 1 88 ? -18.788 2.568 -2.268 1.00 93.44 88 TYR A C 1
ATOM 732 O O . TYR A 1 88 ? -18.645 2.825 -3.464 1.00 93.44 88 TYR A O 1
ATOM 740 N N . LEU A 1 89 ? -19.723 1.715 -1.833 1.00 92.38 89 LEU A N 1
ATOM 741 C CA . LEU A 1 89 ? -20.646 0.993 -2.724 1.00 92.38 89 LEU A CA 1
ATOM 742 C C . LEU A 1 89 ? -22.126 1.349 -2.521 1.00 92.38 89 LEU A C 1
ATOM 744 O O . LEU A 1 89 ? -22.938 0.939 -3.353 1.00 92.38 89 LEU A O 1
ATOM 748 N N . ASP A 1 90 ? -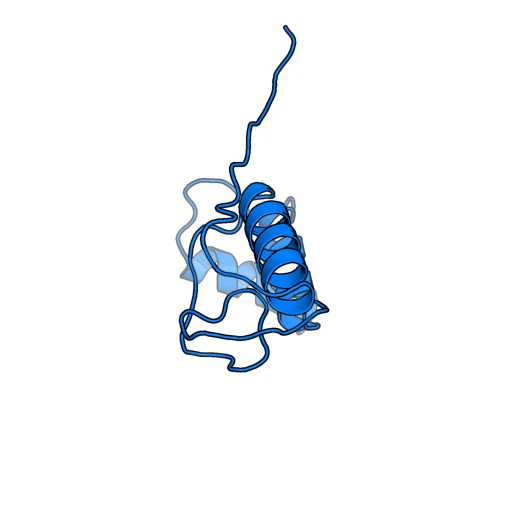22.450 2.090 -1.462 1.0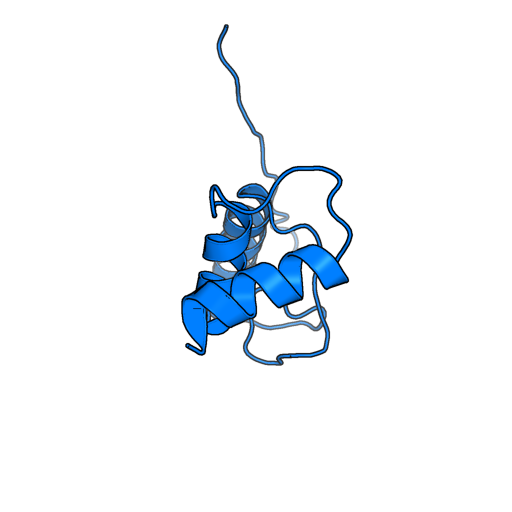0 73.00 90 ASP A N 1
ATOM 749 C CA . ASP A 1 90 ? -23.780 2.652 -1.193 1.00 73.00 90 ASP A CA 1
ATOM 750 C C . ASP A 1 90 ? -23.867 4.113 -1.672 1.00 73.00 90 ASP A C 1
ATOM 752 O O . ASP A 1 90 ? -24.951 4.510 -2.166 1.00 73.00 90 ASP A O 1
#

pLDDT: mean 88.19, std 7.61, range [64.31, 97.25]

Solvent-accessible surface area (backbone atoms only — not comparable to full-atom values): 5857 Å² total; per-residue (Å²): 136,87,86,83,86,87,87,86,80,87,77,91,80,62,55,76,55,41,45,50,21,53,53,53,36,56,53,53,34,73,76,70,52,90,76,62,37,86,84,41,84,68,37,60,47,29,66,60,96,69,55,59,84,58,72,35,76,65,52,51,50,54,54,49,54,76,69,35,87,90,58,58,94,88,64,54,69,68,61,51,50,55,55,50,44,65,73,76,75,111

Radius of gyration: 15.3 Å; Cα contacts (8 Å, |Δi|>4): 71; chains: 1; bounding box: 47×26×34 Å

Sequence (90 aa):
IRYYAISAVSNDHPNRLEMNHLIIEEFIQSLGLPNDSYRYEDSIFQQAWTDVQEPMPIDWLLLEFVYRPELKPGMHVDECVEILRGLYLD